Protein AF-A0A091E7C4-F1 (afdb_monomer)

pLDDT: mean 81.48, std 18.04, range [31.59, 98.25]

InterPro domains:
  IPR000566 Lipocalin/cytosolic fatty-acid binding domain [PF00061] (18-84)
  IPR002345 Lipocalin [PTHR11430] (15-85)
  IPR003087 Neutrophil gelatinase-associated lipocalin/epididymal-specific lipocalin-12 [PR01275] (17-27)
  IPR003087 Neutrophil gelatinase-associated lipocalin/epididymal-specific lipocalin-12 [PR01275] (41-60)
  IPR003087 Neutrophil gelatinase-associated lipocalin/epididymal-specific lipocalin-12 [PR01275] (68-87)
  IPR012674 Calycin [G3DSA:2.40.128.20] (12-91)
  IPR012674 Calycin [SSF50814] (16-86)

Nearest PDB structures (foldseek):
  3cmp-assembly3_C  TM=9.327E-01  e=2.726E-06  Homo sapiens
  4zfx-assembly1_B  TM=9.209E-01  e=3.431E-06  Homo sapiens
  3hwd-assembly3_C  TM=9.291E-01  e=4.077E-06  Homo sapiens
  4zhh-assembly3_C  TM=9.192E-01  e=4.077E-06  Homo sapiens
  3t1d-assembly2_B  TM=9.213E-01  e=9.665E-06  Homo sapiens

Solvent-accessible surface area (backbone atoms only — not comparable to full-atom values): 6016 Å² total; per-residue (Å²): 134,84,84,77,59,94,82,78,62,86,80,83,45,73,83,72,66,42,41,83,43,74,48,88,78,89,88,50,93,85,64,52,92,85,56,88,71,76,79,62,74,28,39,38,34,36,43,76,44,96,86,67,25,28,48,37,36,37,43,38,74,52,98,93,39,82,48,74,51,74,46,43,34,34,70,51,99,46,93,96,41,65,43,78,45,82,83,75,79,86,124

Radius of gyration: 16.39 Å; Cα contacts (8 Å, |Δi|>4): 118; chains: 1; bounding box: 46×39×39 Å

Mean predicted aligned error: 8.95 Å

Structure (mmCIF, N/CA/C/O backbone):
data_AF-A0A091E7C4-F1
#
_entry.id   AF-A0A091E7C4-F1
#
loop_
_atom_site.group_PDB
_atom_site.id
_atom_site.type_symbol
_atom_site.label_atom_id
_atom_site.label_alt_id
_atom_site.label_comp_id
_atom_site.label_asym_id
_atom_site.label_entity_id
_atom_site.label_seq_id
_atom_site.pdbx_PDB_ins_code
_atom_site.Cartn_x
_atom_site.Cartn_y
_atom_site.Cartn_z
_atom_site.occupancy
_atom_site.B_iso_or_equiv
_atom_site.auth_seq_id
_atom_site.auth_comp_id
_atom_site.auth_asym_id
_atom_site.auth_atom_id
_ato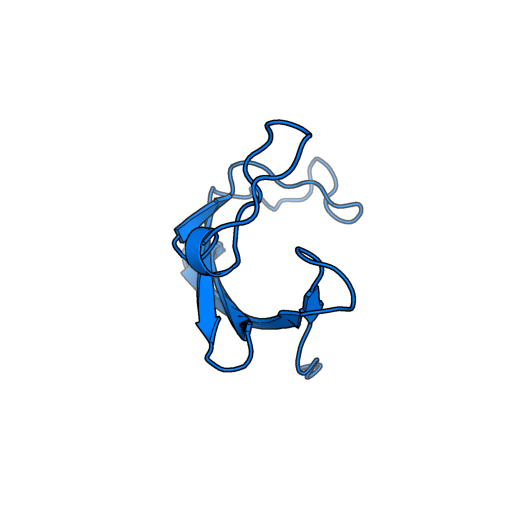m_site.pdbx_PDB_model_num
ATOM 1 N N . MET A 1 1 ? 22.495 7.777 -14.757 1.00 31.59 1 MET A N 1
ATOM 2 C CA . MET A 1 1 ? 22.072 9.047 -15.381 1.00 31.59 1 MET A CA 1
ATOM 3 C C . MET A 1 1 ? 20.555 8.988 -15.487 1.00 31.59 1 MET A C 1
ATOM 5 O O . MET A 1 1 ? 20.058 8.178 -16.254 1.00 31.59 1 MET A O 1
ATOM 9 N N . ALA A 1 2 ? 19.823 9.693 -14.620 1.00 42.06 2 ALA A N 1
ATOM 10 C CA . ALA A 1 2 ? 18.362 9.704 -14.681 1.00 42.06 2 ALA A CA 1
ATOM 11 C C . ALA A 1 2 ? 17.941 10.602 -15.850 1.00 42.06 2 ALA A C 1
ATOM 13 O O . ALA A 1 2 ? 18.302 11.778 -15.879 1.00 42.06 2 ALA A O 1
ATOM 14 N N . LEU A 1 3 ? 17.234 10.041 -16.829 1.00 46.44 3 LEU A N 1
ATOM 15 C CA . LEU A 1 3 ? 16.610 10.822 -17.891 1.00 46.44 3 LEU A CA 1
ATOM 16 C C . LEU A 1 3 ? 15.451 11.604 -17.260 1.00 46.44 3 LEU A C 1
ATOM 18 O O . LEU A 1 3 ? 14.454 11.017 -16.843 1.00 46.44 3 LEU A O 1
ATOM 22 N N . GLY A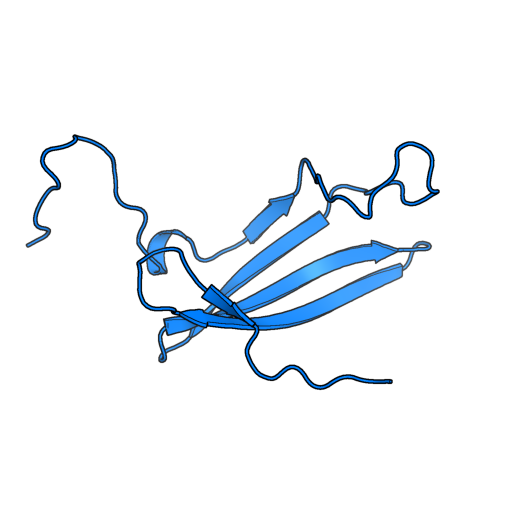 1 4 ? 15.627 12.917 -17.109 1.00 46.28 4 GLY A N 1
ATOM 23 C CA . GLY A 1 4 ? 14.597 13.813 -16.588 1.00 46.28 4 GLY A CA 1
ATOM 24 C C . GLY A 1 4 ? 13.412 13.902 -17.550 1.00 46.28 4 GLY A C 1
ATOM 25 O O . GLY A 1 4 ? 13.593 14.111 -18.747 1.00 46.28 4 GLY A O 1
ATOM 26 N N . ASN A 1 5 ? 12.201 13.729 -17.022 1.00 55.16 5 ASN A N 1
ATOM 27 C CA . ASN A 1 5 ? 10.954 13.856 -17.772 1.00 55.16 5 ASN A CA 1
ATOM 28 C C . ASN A 1 5 ? 10.692 15.344 -18.114 1.00 55.16 5 ASN A C 1
ATOM 30 O O . ASN A 1 5 ? 10.722 16.172 -17.198 1.00 55.16 5 ASN A O 1
ATOM 34 N N . PRO A 1 6 ? 10.404 15.711 -19.381 1.00 53.47 6 PRO A N 1
ATOM 35 C CA . PRO A 1 6 ? 10.171 17.099 -19.807 1.00 53.47 6 PRO A CA 1
ATOM 36 C C . PRO A 1 6 ? 8.953 17.791 -19.170 1.00 53.47 6 PRO A C 1
ATOM 38 O O . PRO A 1 6 ? 8.748 18.981 -19.386 1.00 53.47 6 PRO A O 1
ATOM 41 N N . THR A 1 7 ? 8.143 17.086 -18.379 1.00 60.03 7 THR A N 1
ATOM 42 C CA . THR A 1 7 ? 6.960 17.656 -17.720 1.00 60.03 7 THR A CA 1
ATOM 43 C C . THR A 1 7 ? 7.269 18.377 -16.405 1.00 60.03 7 THR A C 1
ATOM 45 O O . THR A 1 7 ? 6.414 19.106 -15.911 1.00 60.03 7 THR A O 1
ATOM 4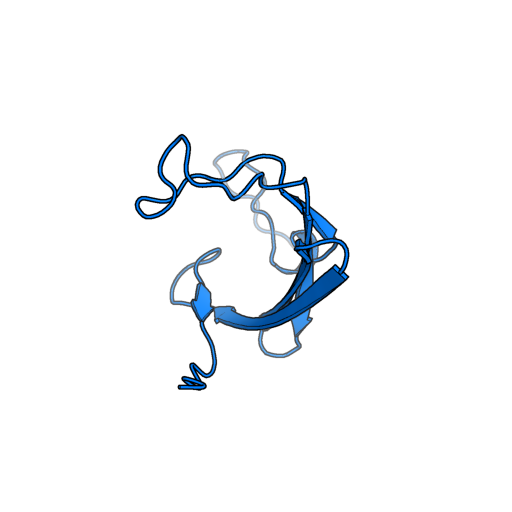8 N N . GLY A 1 8 ? 8.456 18.193 -15.814 1.00 53.75 8 GLY A N 1
ATOM 49 C CA . GLY A 1 8 ? 8.798 18.772 -14.506 1.00 53.75 8 GLY A CA 1
ATOM 50 C C . GLY A 1 8 ? 8.142 18.076 -13.302 1.00 53.75 8 GLY A C 1
ATOM 51 O O . GLY A 1 8 ? 8.338 18.510 -12.170 1.00 53.75 8 GLY A O 1
ATOM 52 N N . TRP A 1 9 ? 7.401 16.981 -13.516 1.00 55.41 9 TRP A N 1
ATOM 53 C CA . TRP A 1 9 ? 6.842 16.160 -12.438 1.00 55.41 9 TRP A CA 1
ATOM 54 C C . TRP A 1 9 ? 7.831 15.059 -12.068 1.00 55.41 9 TRP A C 1
ATOM 56 O O . TRP A 1 9 ? 8.353 14.356 -12.938 1.00 55.41 9 TRP A O 1
ATOM 66 N N . ALA A 1 10 ? 8.071 14.883 -10.769 1.00 62.41 10 ALA A N 1
ATOM 67 C CA . ALA A 1 10 ? 8.821 13.739 -10.276 1.00 62.41 10 ALA A CA 1
ATOM 68 C C . ALA A 1 10 ? 8.031 12.454 -10.566 1.00 62.41 10 ALA A C 1
ATOM 70 O O . ALA A 1 10 ? 6.894 12.296 -10.120 1.00 62.41 10 ALA A O 1
ATOM 71 N N . VAL A 1 11 ? 8.637 11.534 -11.313 1.00 72.88 11 VAL A N 1
ATOM 72 C CA . VAL A 1 11 ? 8.129 10.165 -11.427 1.00 72.88 11 VAL A CA 1
ATOM 73 C C . VAL A 1 11 ? 8.514 9.448 -10.137 1.00 72.88 11 VAL A C 1
ATOM 75 O O . VAL A 1 11 ? 9.702 9.296 -9.857 1.00 72.88 11 VAL A O 1
ATOM 78 N N . ILE A 1 12 ? 7.525 9.043 -9.341 1.00 81.19 12 ILE A N 1
ATOM 79 C CA . ILE A 1 12 ? 7.766 8.229 -8.146 1.00 81.19 12 ILE A CA 1
ATOM 80 C C . ILE A 1 12 ? 8.177 6.831 -8.612 1.00 81.19 12 ILE A C 1
ATOM 82 O O . ILE A 1 12 ? 7.421 6.162 -9.316 1.00 81.19 12 ILE A O 1
ATOM 86 N N . THR A 1 13 ? 9.377 6.394 -8.236 1.00 89.81 13 THR A N 1
ATOM 87 C CA . THR A 1 13 ? 9.841 5.030 -8.520 1.00 89.81 13 THR A CA 1
ATOM 88 C C . THR A 1 13 ? 9.260 4.029 -7.524 1.00 89.81 13 THR A C 1
ATOM 90 O O . THR A 1 13 ? 8.855 4.392 -6.420 1.00 89.81 13 THR A O 1
ATOM 93 N N . GLU A 1 14 ? 9.279 2.742 -7.871 1.00 91.69 14 GLU A N 1
ATOM 94 C CA . GLU A 1 14 ? 8.849 1.661 -6.973 1.00 91.69 14 GLU A CA 1
ATOM 95 C C . GLU A 1 14 ? 9.624 1.696 -5.640 1.00 91.69 14 GLU A C 1
ATOM 97 O O . GLU A 1 14 ? 9.062 1.635 -4.542 1.00 91.69 14 GLU A O 1
ATOM 102 N N . PHE A 1 15 ? 10.937 1.903 -5.725 1.00 93.00 15 PHE A N 1
ATOM 103 C CA . PHE A 1 15 ? 11.789 2.027 -4.548 1.00 93.00 15 PHE A CA 1
ATOM 104 C C . PHE A 1 15 ? 11.419 3.235 -3.673 1.00 93.00 15 PHE A C 1
ATOM 106 O O . PHE A 1 15 ? 11.506 3.147 -2.452 1.00 93.00 15 PHE A O 1
ATOM 113 N N . GLN A 1 16 ? 10.998 4.355 -4.264 1.00 93.56 16 GLN A N 1
ATOM 114 C CA . GLN A 1 16 ? 10.564 5.539 -3.513 1.00 93.56 16 GLN A CA 1
ATOM 115 C C . GLN A 1 16 ? 9.165 5.379 -2.908 1.00 93.56 16 GLN A C 1
ATOM 117 O O . GLN A 1 16 ? 8.871 6.011 -1.897 1.00 93.56 16 GLN A O 1
ATOM 122 N N . PHE A 1 17 ? 8.303 4.562 -3.518 1.00 94.19 17 PHE A N 1
ATOM 123 C CA . PHE A 1 17 ? 6.931 4.342 -3.056 1.00 94.19 17 PHE A CA 1
ATOM 124 C C . PHE A 1 17 ? 6.823 3.340 -1.896 1.00 94.19 17 PHE A C 1
ATOM 126 O O . PHE A 1 17 ? 5.853 3.376 -1.132 1.00 94.19 17 PHE A O 1
ATOM 133 N N . GLN A 1 18 ? 7.803 2.443 -1.752 1.00 97.19 18 GLN A N 1
ATOM 134 C CA . GLN A 1 18 ? 7.814 1.460 -0.669 1.00 97.19 18 GLN A CA 1
ATOM 135 C C . GLN A 1 18 ? 7.753 2.133 0.714 1.00 97.19 18 GLN A C 1
ATOM 137 O O . GLN A 1 18 ? 8.220 3.254 0.912 1.00 97.19 18 GLN A O 1
ATOM 142 N N . GLY A 1 19 ? 7.231 1.416 1.706 1.00 97.62 19 GLY A N 1
ATOM 143 C CA . GLY A 1 19 ? 7.191 1.871 3.091 1.00 97.62 19 GLY A CA 1
ATOM 144 C C . GLY A 1 19 ? 5.786 1.921 3.680 1.00 97.62 19 GLY A C 1
ATOM 145 O O . GLY A 1 19 ? 4.867 1.229 3.240 1.00 97.62 19 GLY A O 1
ATOM 146 N N . LYS A 1 20 ? 5.645 2.698 4.757 1.00 97.94 20 LYS A N 1
ATOM 147 C CA . LYS A 1 20 ? 4.429 2.773 5.575 1.00 97.94 20 LYS A CA 1
ATOM 148 C C . LYS A 1 20 ? 3.558 3.943 5.138 1.00 97.94 20 LYS A C 1
ATOM 150 O O . LYS A 1 20 ? 3.988 5.089 5.191 1.00 97.94 20 LYS A O 1
ATOM 155 N N . TRP A 1 21 ? 2.304 3.639 4.840 1.00 97.25 21 TRP A N 1
ATOM 156 C CA . TRP A 1 21 ? 1.280 4.594 4.448 1.00 97.25 21 TRP A CA 1
ATOM 157 C C . TRP A 1 21 ? 0.105 4.547 5.419 1.00 97.25 21 TRP A C 1
ATOM 159 O O . TRP A 1 21 ? -0.330 3.471 5.833 1.00 97.25 21 TRP A O 1
ATOM 169 N N . PHE A 1 22 ? -0.421 5.714 5.782 1.00 95.25 22 PHE A N 1
ATOM 170 C CA . PHE A 1 22 ? -1.609 5.837 6.625 1.00 95.25 22 PHE A CA 1
ATOM 171 C C . PHE A 1 22 ? -2.819 6.165 5.760 1.00 95.25 22 PHE A C 1
ATOM 173 O O . PHE A 1 22 ? -2.809 7.132 5.000 1.00 95.25 22 PHE A O 1
ATOM 180 N N . VAL A 1 23 ? -3.871 5.361 5.883 1.00 92.31 23 VAL A N 1
ATOM 181 C CA . VAL A 1 23 ? -5.116 5.571 5.149 1.00 92.31 23 VAL A CA 1
ATOM 182 C C . VAL A 1 23 ? -5.989 6.539 5.933 1.00 92.31 23 VAL A C 1
ATOM 184 O O . VAL A 1 23 ? -6.542 6.194 6.977 1.00 92.31 23 VAL A O 1
ATOM 187 N N . ILE A 1 24 ? -6.091 7.762 5.413 1.00 89.00 24 ILE A N 1
ATOM 188 C CA . ILE A 1 24 ? -6.888 8.853 5.992 1.00 89.00 24 ILE A CA 1
ATOM 189 C C . ILE A 1 24 ? -8.291 8.968 5.375 1.00 89.00 24 ILE A C 1
ATOM 191 O O . ILE A 1 24 ? -9.136 9.674 5.916 1.00 89.00 24 ILE A O 1
ATOM 195 N N . GLY A 1 25 ? -8.554 8.274 4.263 1.00 86.50 25 GLY A N 1
ATOM 196 C CA . GLY A 1 25 ? -9.843 8.280 3.573 1.00 86.50 25 GLY A CA 1
ATOM 197 C C . GLY A 1 25 ? -10.013 7.067 2.660 1.00 86.50 25 GLY A C 1
ATOM 198 O O . GLY A 1 25 ? -9.036 6.563 2.108 1.00 86.50 25 GLY A O 1
ATOM 199 N N . VAL A 1 26 ? -11.253 6.591 2.523 1.00 85.62 26 VAL A N 1
ATOM 200 C CA . VAL A 1 26 ? -11.628 5.435 1.692 1.00 85.62 26 VAL A CA 1
ATOM 201 C C . VAL A 1 26 ? -12.943 5.743 0.982 1.00 85.62 26 VAL A C 1
ATOM 203 O O . VAL A 1 26 ? -13.879 6.240 1.607 1.00 85.62 26 VAL A O 1
ATOM 206 N N . ALA A 1 27 ? -13.022 5.421 -0.308 1.00 85.62 27 ALA A N 1
ATOM 207 C CA . ALA A 1 27 ? -14.246 5.498 -1.097 1.00 85.62 27 ALA A CA 1
ATOM 208 C C . ALA A 1 27 ? -14.371 4.241 -1.971 1.00 85.62 27 ALA A C 1
ATOM 210 O O . ALA A 1 27 ? -13.454 3.911 -2.718 1.00 85.62 27 ALA A O 1
ATOM 211 N N . GLU A 1 28 ? -15.498 3.536 -1.875 1.00 83.69 28 GLU A N 1
ATOM 212 C CA . GLU A 1 28 ? -15.788 2.314 -2.636 1.00 83.69 28 GLU A CA 1
ATOM 213 C C . GLU A 1 28 ? -17.304 2.214 -2.870 1.00 83.69 28 GLU A C 1
ATOM 215 O O . GLU A 1 28 ? -18.076 2.655 -2.021 1.00 83.69 28 GLU A O 1
ATOM 220 N N . ASN A 1 29 ? -17.759 1.610 -3.979 1.00 84.31 29 ASN A N 1
ATOM 221 C CA . ASN A 1 29 ? -19.203 1.498 -4.260 1.00 84.31 29 ASN A CA 1
ATOM 222 C C . ASN A 1 29 ? -19.960 0.670 -3.200 1.00 84.31 29 ASN A C 1
ATOM 224 O O . ASN A 1 29 ? -21.154 0.875 -2.976 1.00 84.31 29 ASN A O 1
ATOM 228 N N . THR A 1 30 ? -19.256 -0.266 -2.556 1.00 82.31 30 THR A N 1
ATOM 229 C CA . THR A 1 30 ? -19.812 -1.175 -1.550 1.00 82.31 30 THR A CA 1
ATOM 230 C C . THR A 1 30 ? -19.848 -0.522 -0.168 1.00 82.31 30 THR A C 1
ATOM 232 O O . THR A 1 30 ? -20.599 -0.958 0.708 1.00 82.31 30 THR A O 1
ATOM 235 N N . ILE A 1 31 ? -19.084 0.559 0.028 1.00 77.00 31 ILE A N 1
ATOM 236 C CA . ILE A 1 31 ? -19.049 1.338 1.261 1.00 77.00 31 ILE A CA 1
ATOM 237 C C . ILE A 1 31 ? -20.191 2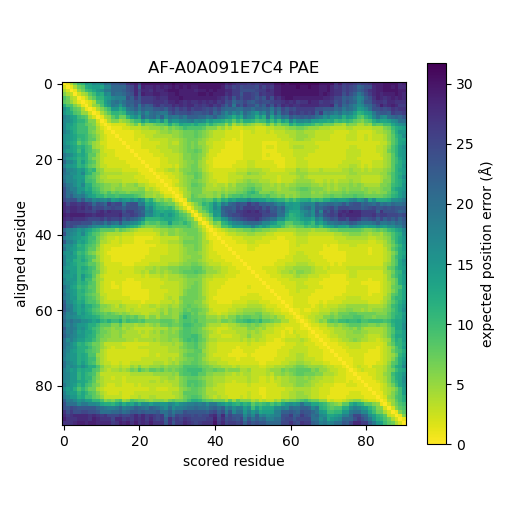.352 1.210 1.00 77.00 31 ILE A C 1
ATOM 239 O O . ILE A 1 31 ? -20.091 3.430 0.629 1.00 77.00 31 ILE A O 1
ATOM 243 N N . ARG A 1 32 ? -21.314 1.988 1.834 1.00 69.00 32 ARG A N 1
ATOM 244 C CA . ARG A 1 32 ? -22.476 2.871 1.979 1.00 69.00 32 ARG A CA 1
ATOM 245 C C . ARG A 1 32 ? -22.378 3.685 3.263 1.00 69.00 32 ARG A C 1
ATOM 247 O O . ARG A 1 32 ? -22.066 3.141 4.329 1.00 69.00 32 ARG A O 1
ATOM 254 N N . ASN A 1 33 ? -22.704 4.970 3.150 1.00 59.69 33 ASN A N 1
ATOM 255 C CA . ASN A 1 33 ? -22.807 5.890 4.278 1.00 59.69 33 ASN A CA 1
ATOM 256 C C . ASN A 1 33 ? -23.817 5.328 5.297 1.00 59.69 33 ASN A C 1
ATOM 258 O O . ASN A 1 33 ? -24.949 5.017 4.932 1.00 59.69 33 ASN A O 1
ATOM 262 N N . GLY A 1 34 ? -23.396 5.135 6.548 1.00 54.03 34 GLY A N 1
ATOM 263 C CA . GLY A 1 34 ? -24.235 4.554 7.606 1.00 54.03 34 GLY A CA 1
ATOM 264 C C . GLY A 1 34 ? -24.142 3.032 7.785 1.00 54.03 34 GLY A C 1
ATOM 265 O O . GLY A 1 34 ? -24.712 2.509 8.740 1.00 54.03 34 GLY A O 1
ATOM 266 N N . SER A 1 35 ? -23.393 2.304 6.944 1.00 56.97 35 SER A N 1
ATOM 267 C CA . SER A 1 35 ? -22.998 0.933 7.298 1.00 56.97 35 SER A CA 1
ATOM 268 C C . SER A 1 35 ? -21.936 0.991 8.403 1.00 56.97 35 SER A C 1
ATOM 270 O O . SER A 1 35 ? -20.978 1.751 8.312 1.00 56.97 35 SER A O 1
ATOM 272 N N . GLN A 1 36 ? -22.122 0.218 9.472 1.00 50.84 36 GLN A N 1
ATOM 273 C CA . GLN A 1 36 ? -21.411 0.254 10.765 1.00 50.84 36 GLN A CA 1
ATOM 274 C C . GLN A 1 36 ? -19.874 0.071 10.737 1.00 50.84 36 GLN A C 1
ATOM 276 O O . GLN A 1 36 ? -19.251 -0.115 11.783 1.00 50.84 36 GLN A O 1
ATOM 281 N N . ARG A 1 37 ? -19.210 0.127 9.578 1.00 56.47 37 ARG A N 1
ATOM 282 C CA . ARG A 1 37 ? -17.750 0.209 9.505 1.00 56.47 37 ARG A CA 1
ATOM 283 C C . ARG A 1 37 ? -17.327 1.651 9.750 1.00 56.47 37 ARG A C 1
ATOM 285 O O . ARG A 1 37 ? -17.060 2.404 8.820 1.00 56.47 37 ARG A O 1
ATOM 292 N N . HIS A 1 38 ? -17.212 2.022 11.022 1.00 60.03 38 HIS A N 1
ATOM 293 C CA . HIS A 1 38 ? -16.303 3.099 11.395 1.00 60.03 38 HIS A CA 1
ATOM 294 C C . HIS A 1 38 ? -14.901 2.683 10.941 1.00 60.03 38 HIS A C 1
ATOM 296 O O . HIS A 1 38 ? -14.213 1.931 11.633 1.00 60.03 38 HIS A O 1
ATOM 302 N N . PHE A 1 39 ? -14.499 3.117 9.747 1.00 66.75 39 PHE A N 1
ATOM 303 C CA . PHE A 1 39 ? -13.127 2.979 9.291 1.00 66.75 39 PHE A CA 1
ATOM 304 C C . PHE A 1 39 ? -12.269 3.850 10.202 1.00 66.75 39 PHE A C 1
ATOM 306 O O . PHE A 1 39 ? -12.179 5.065 10.041 1.00 66.75 39 PHE A O 1
ATOM 313 N N . LYS A 1 40 ? -11.683 3.226 11.222 1.00 80.25 40 LYS A N 1
ATOM 314 C CA . LYS A 1 40 ? -10.593 3.835 11.975 1.00 80.25 40 LYS A CA 1
ATOM 315 C C . LYS A 1 40 ? -9.411 3.971 11.026 1.00 80.25 40 LYS A C 1
ATOM 317 O O . LYS A 1 40 ? -9.209 3.094 10.186 1.00 80.25 40 LYS A O 1
ATOM 322 N N . MET A 1 41 ? -8.637 5.043 11.173 1.00 87.81 41 MET A N 1
ATOM 323 C CA . MET A 1 41 ? -7.373 5.186 10.453 1.00 87.81 41 MET A CA 1
ATOM 324 C C . MET A 1 41 ? -6.556 3.901 10.611 1.00 87.81 41 MET A C 1
ATOM 326 O O . MET A 1 41 ? -6.411 3.377 11.718 1.00 87.81 41 MET A O 1
ATOM 330 N N . TYR A 1 42 ? -6.050 3.389 9.498 1.00 91.12 42 TYR A N 1
ATOM 331 C CA . TYR A 1 42 ? -5.281 2.154 9.463 1.00 91.12 42 TYR A CA 1
ATOM 332 C C . TYR A 1 42 ? -4.031 2.337 8.609 1.00 91.12 42 TYR A C 1
ATOM 334 O O . TYR A 1 42 ? -3.893 3.322 7.880 1.00 91.12 42 TYR A O 1
ATOM 342 N N . ARG A 1 43 ? -3.086 1.405 8.734 1.00 95.75 43 ARG A N 1
ATOM 343 C CA . ARG A 1 43 ? -1.800 1.481 8.038 1.00 95.75 43 ARG A CA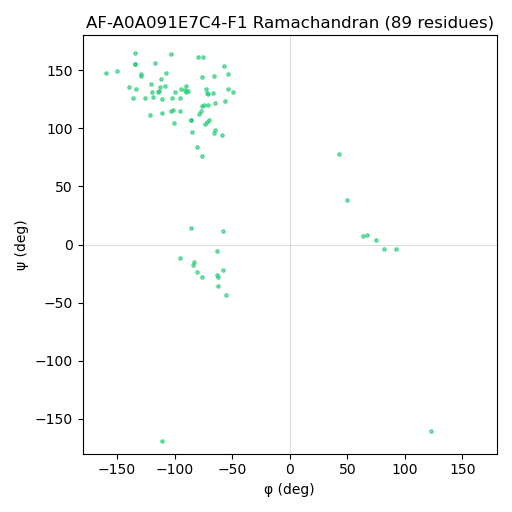 1
ATOM 344 C C . ARG A 1 43 ? -1.700 0.392 6.985 1.00 95.75 43 ARG A C 1
ATOM 346 O O . ARG A 1 43 ? -2.091 -0.746 7.233 1.00 95.75 43 ARG A O 1
ATOM 353 N N . VAL A 1 44 ? -1.097 0.735 5.858 1.00 97.56 44 VAL A N 1
ATOM 354 C CA . VAL A 1 44 ? -0.686 -0.198 4.812 1.00 97.56 44 VAL A CA 1
ATOM 355 C C . VAL A 1 44 ? 0.825 -0.087 4.644 1.00 97.56 44 VAL A C 1
ATOM 357 O O . VAL A 1 44 ? 1.362 1.014 4.563 1.00 97.56 44 VAL A O 1
ATOM 360 N N . THR A 1 45 ? 1.522 -1.215 4.632 1.00 98.25 45 THR A N 1
ATOM 361 C CA . THR A 1 45 ? 2.962 -1.276 4.376 1.00 98.25 45 THR A CA 1
ATOM 362 C C . THR A 1 45 ? 3.193 -1.935 3.025 1.00 98.25 45 THR A C 1
ATOM 364 O O . THR A 1 45 ? 2.717 -3.048 2.815 1.00 98.25 45 THR A O 1
ATOM 367 N N . TYR A 1 46 ? 3.926 -1.258 2.146 1.00 97.94 46 TYR A N 1
ATOM 368 C CA . TYR A 1 46 ? 4.378 -1.775 0.858 1.00 97.94 46 TYR A CA 1
ATOM 369 C C . TYR A 1 46 ? 5.840 -2.187 0.985 1.00 97.94 46 TYR A C 1
ATOM 371 O O . TYR A 1 46 ? 6.701 -1.342 1.228 1.00 97.94 46 TYR A O 1
ATOM 379 N N . GLU A 1 47 ? 6.117 -3.474 0.836 1.00 98.12 47 GLU A N 1
ATOM 380 C CA . GLU A 1 47 ? 7.468 -4.032 0.860 1.00 98.12 47 GLU A CA 1
ATOM 381 C C . GLU A 1 47 ? 7.829 -4.528 -0.540 1.00 98.12 47 GLU A C 1
ATOM 383 O O . GLU A 1 47 ? 7.185 -5.450 -1.043 1.00 98.12 47 GLU A O 1
ATOM 388 N N . LEU A 1 48 ? 8.802 -3.870 -1.177 1.00 97.31 48 LEU A N 1
ATOM 389 C CA . LEU A 1 48 ? 9.242 -4.188 -2.535 1.00 97.31 48 LEU A CA 1
ATOM 390 C C . LEU A 1 48 ? 10.046 -5.493 -2.531 1.00 97.31 48 LEU A C 1
ATOM 392 O O . LEU A 1 48 ? 10.921 -5.688 -1.688 1.00 97.31 48 LEU A O 1
ATOM 396 N N . LYS A 1 49 ? 9.739 -6.380 -3.472 1.00 96.62 49 LYS A N 1
ATOM 397 C CA . LYS A 1 49 ? 10.397 -7.672 -3.675 1.00 96.62 49 LYS A CA 1
ATOM 398 C C . LYS A 1 49 ? 11.350 -7.596 -4.871 1.00 96.62 49 LYS A C 1
ATOM 400 O O . LYS A 1 49 ? 11.242 -6.700 -5.705 1.00 96.62 49 LYS A O 1
ATOM 405 N N . ASP A 1 50 ? 12.255 -8.569 -4.969 1.00 95.00 50 ASP A N 1
ATOM 406 C CA . ASP A 1 50 ? 13.255 -8.634 -6.047 1.00 95.00 50 ASP A CA 1
ATOM 407 C C . ASP A 1 50 ? 12.627 -8.791 -7.444 1.00 95.00 50 ASP A C 1
ATOM 409 O O . ASP A 1 50 ? 13.206 -8.366 -8.439 1.00 95.00 50 ASP A O 1
ATOM 413 N N . ASP A 1 51 ? 11.427 -9.371 -7.526 1.00 93.50 51 ASP A N 1
ATOM 414 C CA . ASP A 1 51 ? 10.642 -9.520 -8.759 1.00 93.50 51 ASP A CA 1
ATOM 415 C C . ASP A 1 51 ? 9.782 -8.283 -9.084 1.00 93.50 51 ASP A C 1
ATOM 417 O O . ASP A 1 51 ? 8.880 -8.358 -9.918 1.00 93.50 51 ASP A O 1
ATOM 421 N N . HIS A 1 52 ? 10.046 -7.153 -8.417 1.00 93.38 52 HIS A N 1
ATOM 422 C CA . HIS A 1 52 ? 9.292 -5.900 -8.509 1.00 93.38 52 HIS A CA 1
ATOM 423 C C . HIS A 1 52 ? 7.831 -5.986 -8.024 1.00 93.38 52 HIS A C 1
ATOM 425 O O . HIS A 1 52 ? 7.078 -5.017 -8.125 1.00 93.38 52 HIS A O 1
ATOM 431 N N . SER A 1 53 ? 7.406 -7.110 -7.439 1.00 95.94 53 SER A N 1
ATOM 432 C CA . SER A 1 53 ? 6.126 -7.189 -6.734 1.00 95.94 53 SER A CA 1
ATOM 433 C C . SER A 1 53 ? 6.188 -6.495 -5.373 1.00 95.94 53 SER A C 1
ATOM 435 O O . SER A 1 53 ? 7.262 -6.266 -4.813 1.00 95.94 53 SER A O 1
ATOM 437 N N . TYR A 1 54 ? 5.024 -6.167 -4.809 1.00 97.44 54 TYR A N 1
ATOM 438 C CA . TYR A 1 54 ? 4.933 -5.734 -3.416 1.00 97.44 54 TYR A CA 1
ATOM 439 C C . TYR A 1 54 ? 4.201 -6.750 -2.566 1.00 97.44 54 TYR A C 1
ATOM 441 O O . TYR A 1 54 ? 3.083 -7.151 -2.892 1.00 97.44 54 TYR A O 1
ATOM 449 N N . ASN A 1 55 ? 4.752 -7.032 -1.389 1.00 97.25 55 ASN A N 1
ATOM 450 C CA . ASN A 1 55 ? 3.950 -7.505 -0.272 1.00 97.25 55 ASN A CA 1
ATOM 451 C C . ASN A 1 55 ? 3.248 -6.305 0.371 1.00 97.25 55 ASN A C 1
ATOM 453 O O . ASN A 1 55 ? 3.875 -5.438 0.979 1.00 97.25 55 ASN A O 1
ATOM 457 N N . VAL A 1 56 ? 1.926 -6.262 0.236 1.00 97.38 56 VAL A N 1
ATOM 458 C CA . VAL A 1 56 ? 1.062 -5.217 0.782 1.00 97.38 56 VAL A CA 1
ATOM 459 C C . VAL A 1 56 ? 0.426 -5.741 2.056 1.00 97.38 56 VAL A C 1
ATOM 461 O O . VAL A 1 56 ? -0.494 -6.557 2.014 1.00 97.38 56 VAL A O 1
ATOM 464 N N . THR A 1 57 ? 0.919 -5.273 3.199 1.00 97.25 57 THR A N 1
ATOM 465 C CA . THR A 1 57 ? 0.402 -5.659 4.515 1.00 97.25 57 THR A CA 1
ATOM 466 C C . THR A 1 57 ? -0.467 -4.553 5.081 1.00 97.25 57 THR A C 1
ATOM 468 O O . THR A 1 57 ? 0.021 -3.474 5.419 1.00 97.25 57 THR A O 1
ATOM 471 N N . THR A 1 58 ? -1.753 -4.829 5.247 1.00 95.06 58 THR A N 1
ATOM 472 C CA . THR A 1 58 ? -2.688 -3.929 5.918 1.00 95.06 58 THR A CA 1
ATOM 473 C C . THR A 1 58 ? -2.798 -4.306 7.385 1.00 95.06 58 THR A C 1
ATOM 475 O O . THR A 1 58 ? -2.934 -5.475 7.732 1.00 95.06 58 THR A O 1
ATOM 478 N N . THR A 1 59 ? -2.735 -3.304 8.254 1.00 93.88 59 THR A N 1
ATOM 479 C CA . THR A 1 59 ? -2.928 -3.419 9.701 1.00 93.88 59 THR A CA 1
ATOM 480 C C . THR A 1 59 ? -4.078 -2.512 10.103 1.00 93.88 59 THR A C 1
ATOM 482 O O . THR A 1 59 ? -3.933 -1.290 10.020 1.00 93.88 59 THR A O 1
ATOM 485 N N . LEU A 1 60 ? -5.202 -3.090 10.524 1.00 90.44 60 LEU A N 1
ATOM 486 C CA . LEU A 1 60 ? -6.412 -2.349 10.883 1.00 90.44 60 LEU A CA 1
ATOM 487 C C . LEU A 1 60 ? -7.014 -2.844 12.199 1.00 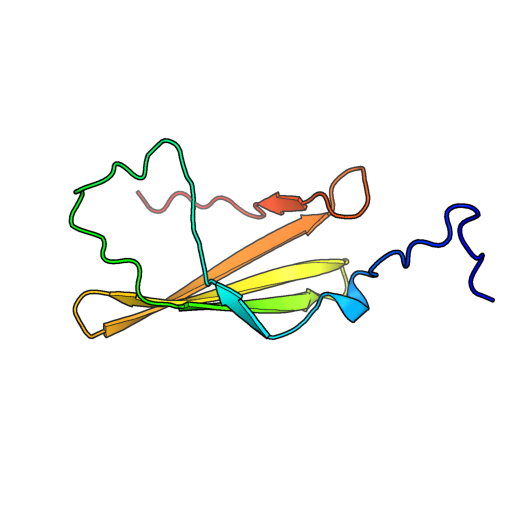90.44 60 LEU A C 1
ATOM 489 O O . LEU A 1 60 ? -6.830 -3.989 12.594 1.00 90.44 60 LEU A O 1
ATOM 493 N N . LEU A 1 61 ? -7.758 -1.970 12.874 1.00 87.00 61 LEU A N 1
ATOM 494 C CA . LEU A 1 61 ? -8.457 -2.302 14.113 1.00 87.00 61 LEU A CA 1
ATOM 495 C C . LEU A 1 61 ? -9.907 -2.696 13.802 1.00 87.00 61 LEU A C 1
ATOM 497 O O . LEU A 1 61 ? -10.699 -1.844 13.391 1.00 87.00 61 LEU A O 1
ATOM 501 N N . ARG A 1 62 ? -10.273 -3.956 14.049 1.00 83.12 62 ARG A N 1
ATOM 502 C CA . ARG A 1 62 ? -11.628 -4.493 13.857 1.00 83.12 62 ARG A CA 1
ATOM 503 C C . ARG A 1 62 ? -12.116 -5.144 15.145 1.00 83.12 62 ARG A C 1
ATOM 505 O O . ARG A 1 62 ? -11.439 -5.992 15.703 1.00 83.12 62 ARG A O 1
ATOM 512 N N . ASN A 1 63 ? -13.289 -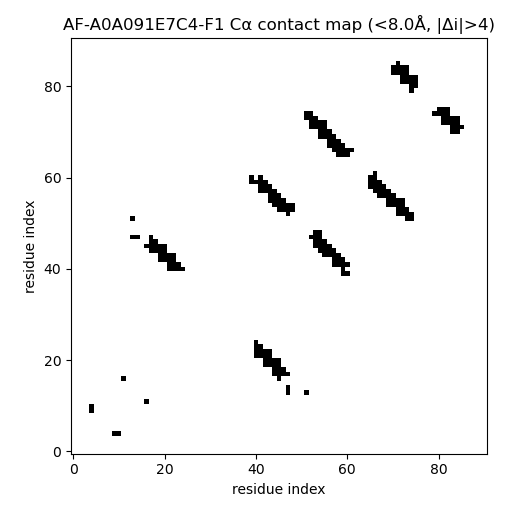4.743 15.639 1.00 83.69 63 ASN A N 1
ATOM 513 C CA . ASN A 1 63 ? -13.883 -5.289 16.872 1.00 83.69 63 ASN A CA 1
ATOM 514 C C . ASN A 1 63 ? -12.913 -5.312 18.077 1.00 83.69 63 ASN A C 1
ATOM 516 O O . ASN A 1 63 ? -12.914 -6.258 18.852 1.00 83.69 63 ASN A O 1
ATOM 520 N N . ASN A 1 64 ? -12.081 -4.273 18.217 1.00 84.06 64 ASN A N 1
ATOM 521 C CA . ASN A 1 64 ? -11.008 -4.149 19.218 1.00 84.06 64 ASN A CA 1
ATOM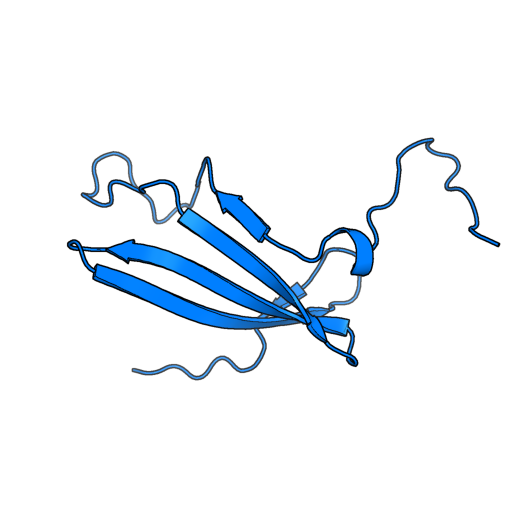 522 C C . ASN A 1 64 ? -9.818 -5.119 19.070 1.00 84.06 64 ASN A C 1
ATOM 524 O O . ASN A 1 64 ? -8.927 -5.100 19.915 1.00 84.06 64 ASN A O 1
ATOM 528 N N . PHE A 1 65 ? -9.739 -5.878 17.978 1.00 87.56 65 PHE A N 1
ATOM 529 C CA . PHE A 1 65 ? -8.589 -6.709 17.626 1.00 87.56 65 PHE A CA 1
ATOM 530 C C . PHE A 1 65 ? -7.809 -6.119 16.450 1.00 87.56 65 PHE A C 1
ATOM 532 O O . PHE A 1 65 ? -8.365 -5.447 15.577 1.00 87.56 65 PHE A O 1
ATOM 539 N N . CYS A 1 66 ? -6.496 -6.340 16.458 1.00 89.50 66 CYS A N 1
ATOM 540 C CA . CYS A 1 66 ? -5.618 -5.924 15.375 1.00 89.50 66 CYS A CA 1
ATOM 541 C C . CYS A 1 66 ? -5.618 -7.005 14.292 1.00 89.50 66 CYS A C 1
ATOM 543 O O . CYS A 1 66 ? -5.032 -8.070 14.477 1.00 89.50 66 CYS A O 1
ATOM 545 N N . ASP A 1 67 ? -6.275 -6.715 13.174 1.00 89.06 67 ASP A N 1
ATOM 546 C CA . ASP A 1 67 ? -6.289 -7.578 12.001 1.00 89.06 67 ASP A CA 1
ATOM 547 C C . ASP A 1 67 ? -5.099 -7.227 11.102 1.00 89.06 67 ASP A C 1
ATOM 549 O O . ASP A 1 67 ? -4.870 -6.058 10.759 1.00 89.06 67 ASP A O 1
ATOM 553 N N . HIS A 1 68 ? -4.373 -8.261 10.681 1.00 91.62 68 HIS A N 1
ATOM 554 C CA . HIS A 1 68 ? -3.300 -8.167 9.700 1.00 91.62 68 HIS A CA 1
ATOM 555 C C . HIS A 1 68 ? -3.649 -9.020 8.490 1.00 91.62 68 HIS A C 1
ATOM 557 O O . HIS A 1 68 ? -3.936 -10.207 8.628 1.00 91.62 68 HIS A O 1
ATOM 563 N N . TRP A 1 69 ? -3.599 -8.432 7.300 1.00 91.06 69 TRP A N 1
ATOM 564 C CA . TRP A 1 69 ? -3.703 -9.194 6.063 1.00 91.06 69 TRP A CA 1
ATOM 565 C C . TRP A 1 69 ? -2.628 -8.749 5.086 1.00 91.06 69 TRP A C 1
ATOM 567 O O . TRP A 1 69 ? -2.424 -7.551 4.878 1.00 91.06 69 TRP A O 1
ATOM 577 N N . THR A 1 70 ? -1.952 -9.724 4.486 1.00 94.94 70 THR A N 1
ATOM 578 C CA . THR A 1 70 ? -0.907 -9.497 3.490 1.00 94.94 70 THR A CA 1
ATOM 579 C C . THR A 1 70 ? -1.374 -10.046 2.155 1.00 94.94 70 THR A C 1
ATOM 581 O O . THR A 1 70 ? -1.870 -11.167 2.073 1.00 94.94 70 THR A O 1
ATOM 584 N N . ARG A 1 71 ? -1.239 -9.242 1.104 1.00 94.94 71 ARG A N 1
ATOM 585 C CA . ARG A 1 71 ? -1.471 -9.651 -0.283 1.00 94.94 71 ARG A CA 1
ATOM 586 C C . ARG A 1 71 ? -0.275 -9.259 -1.123 1.00 94.94 71 ARG A C 1
ATOM 588 O O . ARG A 1 71 ? 0.303 -8.201 -0.897 1.00 94.94 71 ARG A O 1
ATOM 595 N N . THR A 1 72 ? 0.053 -10.073 -2.111 1.00 96.19 72 THR A N 1
ATOM 596 C CA . THR A 1 72 ? 1.074 -9.716 -3.093 1.00 96.19 72 THR A CA 1
ATOM 597 C C . THR A 1 72 ? 0.409 -8.999 -4.261 1.00 96.19 72 THR A C 1
ATOM 599 O O . THR A 1 72 ? -0.601 -9.474 -4.777 1.00 96.19 72 THR A O 1
ATOM 602 N N . VAL A 1 73 ? 0.946 -7.855 -4.679 1.00 96.00 73 VAL A N 1
ATOM 603 C CA . VAL A 1 73 ? 0.527 -7.177 -5.913 1.00 96.00 73 VAL A CA 1
ATOM 604 C C . VAL A 1 73 ? 1.671 -7.206 -6.917 1.00 96.00 73 VAL A C 1
ATOM 606 O O . VAL A 1 73 ? 2.814 -6.918 -6.570 1.00 96.00 73 VAL A O 1
ATOM 609 N N . VAL A 1 74 ? 1.365 -7.597 -8.150 1.00 95.94 74 VAL A N 1
ATOM 610 C CA . VAL A 1 74 ? 2.341 -7.853 -9.217 1.00 95.94 74 VAL A CA 1
ATOM 611 C C . VAL A 1 74 ? 2.240 -6.738 -10.262 1.00 95.94 74 VAL A C 1
ATOM 613 O O . VAL A 1 74 ? 1.107 -6.366 -10.600 1.00 95.94 74 VAL A O 1
ATOM 616 N N . PRO A 1 75 ? 3.363 -6.190 -10.766 1.00 93.88 75 PRO A N 1
ATOM 617 C CA . PRO A 1 75 ? 3.349 -5.154 -11.794 1.00 93.88 75 PRO A CA 1
ATOM 618 C C . PRO A 1 75 ? 2.537 -5.561 -13.027 1.00 93.88 75 PRO A C 1
ATOM 620 O O . PRO A 1 75 ? 2.494 -6.731 -13.409 1.00 93.88 75 PRO A O 1
ATOM 623 N N . ASN A 1 76 ? 1.891 -4.581 -13.653 1.00 91.25 76 ASN A N 1
ATOM 624 C CA . ASN A 1 76 ? 1.195 -4.739 -14.928 1.00 91.25 76 ASN A CA 1
ATOM 625 C C . ASN A 1 76 ? 1.937 -3.971 -16.044 1.00 91.25 76 ASN A C 1
ATOM 627 O O . ASN A 1 76 ? 3.058 -3.508 -15.855 1.00 91.25 76 ASN A O 1
ATOM 631 N N . ALA A 1 77 ? 1.317 -3.818 -17.215 1.00 90.50 77 ALA A N 1
ATOM 632 C CA . ALA A 1 77 ? 1.924 -3.247 -18.417 1.00 90.50 77 ALA A CA 1
ATOM 633 C C . ALA A 1 77 ? 2.476 -1.813 -18.264 1.00 90.50 77 ALA A C 1
ATOM 635 O O . ALA A 1 77 ? 3.327 -1.415 -19.058 1.00 90.50 77 ALA A O 1
ATOM 636 N N . TYR A 1 78 ? 2.010 -1.035 -17.278 1.00 88.75 78 TYR A N 1
ATOM 637 C CA . TYR A 1 78 ? 2.397 0.367 -17.096 1.00 88.75 78 TYR A CA 1
ATOM 638 C C . TYR A 1 78 ? 2.858 0.672 -15.660 1.00 88.75 78 TYR A C 1
ATOM 640 O O . TYR A 1 78 ? 2.285 0.124 -14.713 1.00 88.75 78 TYR A O 1
ATOM 648 N N . PRO A 1 79 ? 3.822 1.599 -15.465 1.00 86.81 79 PRO A N 1
ATOM 649 C CA . PRO A 1 79 ? 4.253 2.034 -14.137 1.00 86.81 79 PRO A CA 1
ATOM 650 C C . PRO A 1 79 ? 3.082 2.499 -13.266 1.00 86.81 79 PRO A C 1
ATOM 652 O O . PRO A 1 79 ? 2.225 3.262 -13.711 1.00 86.81 79 PRO A O 1
ATOM 655 N N . GLY A 1 80 ? 3.049 2.041 -12.014 1.00 87.94 80 GLY A N 1
ATOM 656 C CA . GLY A 1 80 ? 1.975 2.364 -11.069 1.00 87.94 80 GLY A CA 1
ATOM 657 C C . GLY A 1 80 ? 0.711 1.507 -11.211 1.00 87.94 80 GLY A C 1
ATOM 658 O O . GLY A 1 80 ? -0.196 1.644 -10.392 1.00 87.94 80 GLY A O 1
ATOM 659 N N . GLN A 1 81 ? 0.638 0.610 -12.199 1.00 92.69 81 GLN A N 1
ATOM 660 C CA . GLN A 1 81 ? -0.445 -0.364 -12.317 1.00 92.69 81 GLN A CA 1
ATOM 661 C C . GLN A 1 81 ? -0.011 -1.724 -11.781 1.00 92.69 81 GLN A C 1
ATOM 663 O O . GLN A 1 81 ? 1.026 -2.255 -12.171 1.00 92.69 81 GLN A O 1
ATOM 668 N N . TYR A 1 82 ? -0.853 -2.314 -10.936 1.00 93.81 82 TYR A N 1
ATOM 669 C CA . TYR A 1 82 ? -0.616 -3.627 -10.346 1.00 93.81 82 TYR A CA 1
ATOM 670 C C . TYR A 1 82 ? -1.876 -4.483 -10.416 1.00 93.81 82 TYR A C 1
ATOM 672 O O . TYR A 1 82 ? -2.999 -3.975 -10.453 1.00 93.81 82 TYR A O 1
ATOM 680 N N . THR A 1 83 ? -1.685 -5.795 -10.399 1.00 95.25 83 THR A N 1
ATOM 681 C CA . THR A 1 83 ? -2.749 -6.793 -10.265 1.00 95.25 83 THR A CA 1
ATOM 682 C C . THR A 1 83 ? -2.560 -7.587 -8.980 1.00 95.25 83 THR A C 1
ATOM 684 O O . THR A 1 83 ? -1.463 -7.645 -8.429 1.00 95.25 83 THR A O 1
ATOM 687 N N . LEU A 1 84 ? -3.636 -8.175 -8.460 1.00 94.62 84 LEU A N 1
ATOM 688 C CA . LEU A 1 84 ? -3.550 -9.018 -7.273 1.00 94.62 84 LEU A CA 1
ATOM 689 C C . LEU A 1 84 ? -2.923 -10.371 -7.639 1.00 94.62 84 LEU A C 1
ATOM 691 O O . LEU A 1 84 ? -3.479 -11.107 -8.453 1.00 94.62 84 LEU A O 1
ATOM 695 N N . GLY A 1 85 ? -1.789 -10.700 -7.021 1.00 87.75 85 GLY A N 1
ATOM 696 C CA . GLY A 1 85 ? -1.150 -12.007 -7.141 1.00 87.75 85 GLY A CA 1
ATOM 697 C C . GLY A 1 85 ? -1.879 -13.062 -6.308 1.00 87.75 85 GLY A C 1
ATOM 698 O O . GLY A 1 85 ? -2.363 -12.757 -5.220 1.00 87.75 85 GLY A O 1
ATOM 699 N N . ASN A 1 86 ? -1.945 -14.295 -6.823 1.00 75.38 86 ASN A N 1
ATOM 700 C CA . ASN A 1 86 ? -2.497 -15.483 -6.157 1.00 75.38 86 ASN A CA 1
ATOM 701 C C . ASN A 1 86 ? -3.807 -15.229 -5.395 1.00 75.38 86 ASN A C 1
ATOM 703 O O . ASN A 1 86 ? -3.844 -15.150 -4.168 1.00 75.38 86 ASN A O 1
ATOM 707 N N . ILE A 1 87 ? -4.912 -15.150 -6.138 1.00 64.44 87 ILE A N 1
ATOM 708 C CA . ILE A 1 87 ? -6.258 -15.079 -5.564 1.00 64.44 87 ILE A CA 1
ATOM 709 C C . ILE A 1 87 ? -6.656 -16.478 -5.067 1.00 64.44 87 ILE A C 1
ATOM 711 O O . ILE A 1 87 ? -7.438 -17.178 -5.710 1.00 64.44 87 ILE A O 1
ATOM 715 N N . THR A 1 88 ? -6.129 -16.924 -3.929 1.00 50.62 88 THR A N 1
ATOM 716 C CA . THR A 1 88 ? -6.748 -18.042 -3.211 1.00 50.62 88 THR A CA 1
ATOM 717 C C . THR A 1 88 ? -8.044 -17.529 -2.591 1.00 50.62 88 THR A C 1
ATOM 719 O O . THR A 1 88 ? -8.045 -16.762 -1.631 1.00 50.62 88 THR A O 1
ATOM 722 N N . ARG A 1 89 ? -9.181 -17.908 -3.185 1.00 40.97 89 ARG A N 1
ATOM 723 C CA . ARG A 1 89 ? -10.484 -17.806 -2.520 1.00 40.97 89 ARG A CA 1
ATOM 724 C C . ARG A 1 89 ? -10.457 -18.763 -1.328 1.00 40.97 89 ARG A C 1
ATOM 726 O O . ARG A 1 89 ? -10.674 -19.953 -1.521 1.00 40.97 89 ARG A O 1
ATOM 733 N N . GLU A 1 90 ? -10.196 -18.270 -0.123 1.00 43.97 90 GLU A N 1
ATOM 734 C CA . GLU A 1 90 ? -10.713 -18.956 1.063 1.00 43.97 90 GLU A CA 1
ATOM 735 C C . GLU A 1 90 ? -12.220 -18.682 1.109 1.00 43.97 90 GLU A C 1
ATOM 737 O O . GLU A 1 90 ? -12.660 -17.551 1.329 1.00 43.97 90 GLU A O 1
ATOM 742 N N . SER A 1 91 ? -12.973 -19.714 0.722 1.00 35.78 91 SER A N 1
ATOM 743 C CA . SER A 1 91 ? -14.433 -19.823 0.788 1.00 35.78 91 SER A CA 1
ATOM 744 C C . SER A 1 91 ? -14.913 -20.062 2.209 1.00 35.78 91 SER A C 1
ATOM 746 O O . SER A 1 91 ? -14.289 -20.930 2.860 1.00 35.78 91 SER A O 1
#

Organism: Fukomys damarensis (NCBI:txid885580)

Sequence (91 aa):
MALGNPTGWAVITEFQFQGKWFVIGVAENTIRNGSQRHFKMYRVTYELKDDHSYNVTTTLLRNNFCDHWTRTVVPNAYPGQYTLGNITRES
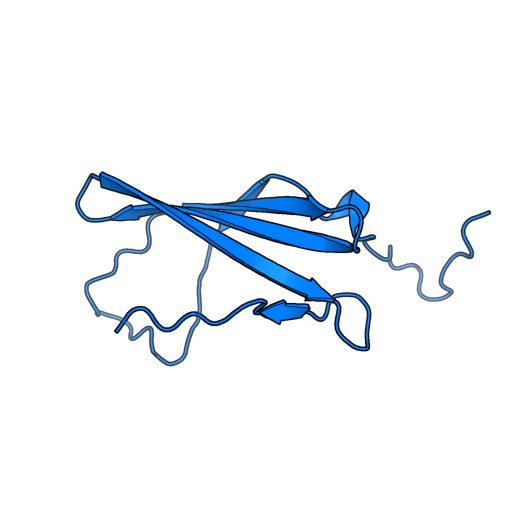
Foldseek 3Di:
DDDDDPVPDDDQDLVNPFAKDKDPDDDDPVDDDPDPPPFDIWMWGWDADPQRKTFIWTWGQDPNDTDIDTWIWHDDPDPPDTDTPDPPPPD

Secondary structure (DSSP, 8-state):
-----TT------HHHH-EEEEE-----TT--TTSS-----EEEEEEE-TTS-EEEEEEEEETTEEEEEEEEEEE-SSTT-EEES------